Protein AF-A0A3S0YNN2-F1 (afdb_monomer_lite)

Structure (mmCIF, N/CA/C/O backbone):
data_AF-A0A3S0YNN2-F1
#
_entry.id   AF-A0A3S0YNN2-F1
#
loop_
_atom_site.group_PDB
_atom_site.id
_atom_site.type_symbol
_atom_site.label_atom_id
_atom_site.label_alt_id
_atom_site.label_comp_id
_atom_site.label_asym_id
_atom_site.label_entity_id
_atom_site.label_seq_id
_atom_site.pdbx_PDB_ins_code
_atom_site.Cartn_x
_atom_site.Cartn_y
_atom_site.Cartn_z
_atom_site.occupancy
_atom_site.B_iso_or_equiv
_atom_site.auth_seq_id
_atom_site.auth_comp_id
_atom_site.auth_asym_id
_atom_site.auth_atom_id
_atom_site.pdbx_PDB_model_num
ATOM 1 N N . MET A 1 1 ? -23.406 -11.584 -25.046 1.00 36.34 1 MET A N 1
ATOM 2 C CA . MET A 1 1 ? -21.952 -11.327 -24.929 1.00 36.34 1 MET A CA 1
ATOM 3 C C . MET A 1 1 ? -21.737 -10.321 -23.807 1.00 36.34 1 MET A C 1
ATOM 5 O O . MET A 1 1 ? -22.582 -9.455 -23.620 1.00 36.34 1 MET A O 1
ATOM 9 N N . LYS A 1 2 ? -20.733 -10.572 -22.966 1.00 39.81 2 LYS A N 1
ATOM 10 C CA . LYS A 1 2 ? -20.660 -10.158 -21.556 1.00 39.81 2 LYS A CA 1
ATOM 11 C C . LYS A 1 2 ? -20.553 -8.631 -21.403 1.00 39.81 2 LYS A C 1
ATOM 13 O O . LYS A 1 2 ? -19.595 -8.036 -21.877 1.00 39.81 2 LYS A O 1
ATOM 18 N N . LYS A 1 3 ? -21.534 -8.020 -20.728 1.00 45.78 3 LYS A N 1
ATOM 19 C CA . LYS A 1 3 ? -21.493 -6.626 -20.265 1.00 45.78 3 LYS A CA 1
ATOM 20 C C . LYS A 1 3 ? -20.610 -6.588 -19.017 1.00 45.78 3 LYS A C 1
ATOM 22 O O . LYS A 1 3 ? -21.022 -7.096 -17.977 1.00 45.78 3 LYS A O 1
ATOM 27 N N . ILE A 1 4 ? -19.387 -6.072 -19.143 1.00 57.88 4 ILE A N 1
ATOM 28 C CA . ILE A 1 4 ? -18.526 -5.794 -17.990 1.00 57.88 4 ILE A CA 1
ATOM 29 C C . ILE A 1 4 ? -19.230 -4.727 -17.154 1.00 57.88 4 ILE A C 1
ATOM 31 O O . ILE A 1 4 ? -19.559 -3.640 -17.624 1.00 57.88 4 ILE A O 1
ATOM 35 N N . LEU A 1 5 ? -19.589 -5.146 -15.948 1.00 44.16 5 LEU A N 1
ATOM 36 C CA . LEU A 1 5 ? -20.360 -4.398 -14.979 1.00 44.16 5 LEU A CA 1
ATOM 37 C C . LEU A 1 5 ? -19.611 -3.114 -14.616 1.00 44.16 5 LEU A C 1
ATOM 39 O O . LEU A 1 5 ? -18.432 -3.158 -14.276 1.00 44.16 5 LEU A O 1
ATOM 43 N N . SER A 1 6 ? -20.343 -2.004 -14.679 1.00 47.44 6 SER A N 1
ATOM 44 C CA . SER A 1 6 ? -20.121 -0.748 -13.965 1.00 47.44 6 SER A CA 1
ATOM 45 C C . SER A 1 6 ? -19.275 -0.921 -12.695 1.00 47.44 6 SER A C 1
ATOM 47 O O . SER A 1 6 ? -19.802 -1.222 -11.626 1.00 47.44 6 SER A O 1
ATOM 49 N N . LEU A 1 7 ? -17.968 -0.693 -12.821 1.00 49.94 7 LEU A N 1
ATOM 50 C CA . LEU A 1 7 ? -17.006 -0.664 -11.718 1.00 49.94 7 LEU A CA 1
ATOM 51 C C . LEU A 1 7 ? -16.747 0.781 -11.249 1.00 49.94 7 LEU A C 1
ATOM 53 O O . LEU A 1 7 ? -15.683 1.098 -10.730 1.00 49.94 7 LEU A O 1
ATOM 57 N N . CYS A 1 8 ? -17.718 1.676 -11.446 1.00 49.25 8 CYS A N 1
ATOM 58 C CA . CYS A 1 8 ? -17.712 3.026 -10.892 1.00 49.25 8 CYS A CA 1
ATOM 59 C C . CYS A 1 8 ? -18.568 3.055 -9.621 1.00 49.25 8 CYS 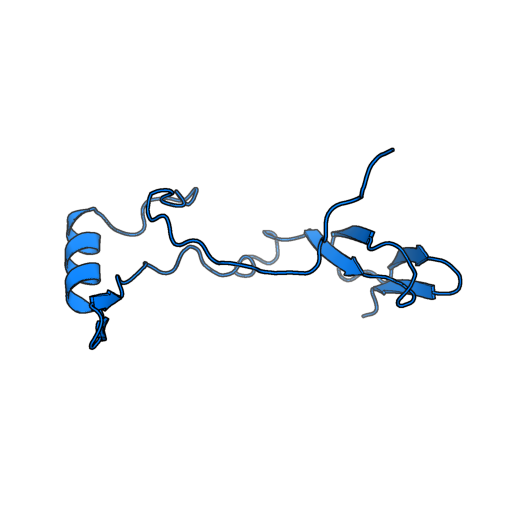A C 1
ATOM 61 O O . CYS A 1 8 ? -19.744 3.399 -9.645 1.00 49.25 8 CYS A O 1
ATOM 63 N N . GLY A 1 9 ? -17.945 2.628 -8.521 1.00 44.94 9 GLY A N 1
ATOM 64 C CA . GLY A 1 9 ? -17.998 3.284 -7.213 1.00 44.94 9 GLY A CA 1
ATOM 65 C C . GLY A 1 9 ? -19.320 3.882 -6.737 1.00 44.94 9 GLY A C 1
ATOM 66 O O . GLY A 1 9 ? -19.356 5.061 -6.405 1.00 44.94 9 GLY A O 1
ATOM 67 N N . ILE A 1 10 ? -20.357 3.067 -6.563 1.00 41.84 10 ILE A N 1
ATOM 68 C CA . ILE A 1 10 ? -21.223 3.265 -5.398 1.00 41.84 10 ILE A CA 1
ATOM 69 C C . ILE A 1 10 ? -20.622 2.379 -4.312 1.00 41.84 10 ILE A C 1
ATOM 71 O O . ILE A 1 10 ? -20.947 1.199 -4.198 1.00 41.84 10 ILE A O 1
ATOM 75 N N . ILE A 1 11 ? -19.697 2.939 -3.527 1.00 53.59 11 ILE A N 1
ATOM 76 C CA . ILE A 1 11 ? -19.396 2.394 -2.202 1.00 53.59 11 ILE A CA 1
ATOM 77 C C . ILE A 1 11 ? -20.629 2.715 -1.359 1.00 53.59 11 ILE A C 1
ATOM 79 O O . ILE A 1 11 ? -20.648 3.641 -0.554 1.00 53.59 11 ILE A O 1
ATOM 83 N N . THR A 1 12 ? -21.716 1.986 -1.589 1.00 39.59 12 THR A N 1
ATOM 84 C CA . THR A 1 12 ? -22.739 1.832 -0.570 1.00 39.59 12 THR A CA 1
ATOM 85 C C . THR A 1 12 ? -22.046 1.038 0.517 1.00 39.59 12 THR A C 1
ATOM 87 O O . THR A 1 12 ? -21.878 -0.175 0.403 1.00 39.59 12 THR A O 1
ATOM 90 N N . LEU A 1 13 ? -21.570 1.749 1.538 1.00 41.78 13 LEU A N 1
ATOM 91 C CA . LEU A 1 13 ? -21.245 1.165 2.825 1.00 41.78 13 LEU A CA 1
ATOM 92 C C . LEU A 1 13 ? -22.567 0.628 3.37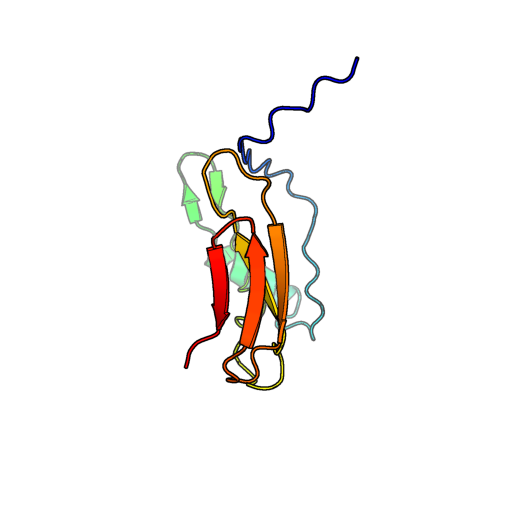8 1.00 41.78 13 LEU A C 1
ATOM 94 O O . LEU A 1 13 ? -23.296 1.317 4.087 1.00 41.78 13 LEU A O 1
ATOM 98 N N . ILE A 1 14 ? -22.927 -0.581 2.953 1.00 38.31 14 ILE A N 1
ATOM 99 C CA . ILE A 1 14 ? -24.020 -1.328 3.548 1.00 38.31 14 ILE A CA 1
ATOM 100 C C . ILE A 1 14 ? -23.509 -1.682 4.941 1.00 38.31 14 ILE A C 1
ATOM 102 O O . ILE A 1 14 ? -22.734 -2.620 5.117 1.00 38.31 14 ILE A O 1
ATOM 106 N N . GLY A 1 15 ? -23.891 -0.870 5.925 1.00 42.28 15 GLY A N 1
ATOM 107 C CA . GLY A 1 15 ? -23.705 -1.152 7.340 1.00 42.28 15 GLY A CA 1
ATOM 108 C C . GLY A 1 15 ? -24.600 -2.313 7.759 1.00 42.28 15 GLY A C 1
ATOM 109 O O . GLY A 1 15 ? -25.535 -2.132 8.528 1.00 42.28 15 GLY A O 1
ATOM 110 N N . THR A 1 16 ? -24.363 -3.509 7.221 1.00 38.88 16 THR A N 1
ATOM 111 C CA . THR A 1 16 ? -24.888 -4.742 7.806 1.00 38.88 16 THR A CA 1
ATOM 112 C C . THR A 1 16 ? -23.937 -5.142 8.917 1.00 38.88 16 THR A C 1
ATOM 114 O O . THR A 1 16 ? -22.912 -5.793 8.708 1.00 38.88 16 THR A O 1
ATOM 117 N N . SER A 1 17 ? -24.273 -4.658 10.104 1.00 44.16 17 SER A N 1
ATOM 118 C CA . SER A 1 17 ? -23.604 -4.888 11.374 1.00 44.16 17 SER A CA 1
ATOM 119 C C . SER A 1 17 ? -23.626 -6.367 11.766 1.00 44.16 17 SER A C 1
ATOM 121 O O . SER A 1 17 ? -24.462 -6.751 12.568 1.00 44.16 17 SER A O 1
ATOM 123 N N . THR A 1 18 ? -22.725 -7.206 11.249 1.00 43.06 18 THR A N 1
ATOM 124 C CA . THR A 1 18 ? -22.391 -8.491 11.914 1.00 43.06 18 THR A CA 1
ATOM 125 C C . THR A 1 18 ? -20.975 -9.008 11.678 1.00 43.06 18 THR A C 1
ATOM 127 O O . THR A 1 18 ? -20.580 -9.962 12.343 1.00 43.06 18 THR A O 1
ATOM 130 N N . THR A 1 19 ? -20.157 -8.423 10.802 1.00 41.19 19 THR A N 1
ATOM 131 C CA . THR A 1 19 ? -18.741 -8.817 10.750 1.00 41.19 19 THR A CA 1
ATOM 132 C C . THR A 1 19 ? -17.968 -8.019 11.789 1.00 41.19 19 THR A C 1
ATOM 134 O O . THR A 1 19 ? -17.435 -6.948 11.498 1.00 41.19 19 THR A O 1
ATOM 137 N N . SER A 1 20 ? -17.914 -8.528 13.022 1.00 41.81 20 SER A N 1
ATOM 138 C CA . SER A 1 20 ? -16.850 -8.145 13.946 1.00 41.81 20 SER A CA 1
ATOM 139 C C . SER A 1 20 ? -15.527 -8.472 13.258 1.00 41.81 20 SER A C 1
ATOM 141 O O . SER A 1 20 ? -15.191 -9.639 13.076 1.00 41.81 20 SER A O 1
ATOM 143 N N . LEU A 1 21 ? -14.810 -7.441 12.810 1.00 43.28 21 LEU A N 1
ATOM 144 C CA . LEU A 1 21 ? -13.417 -7.565 12.403 1.00 43.28 21 LEU A CA 1
ATOM 145 C C . LEU A 1 21 ? -12.648 -7.994 13.654 1.00 43.28 21 LEU A C 1
ATOM 147 O O . LEU A 1 21 ? -12.378 -7.179 14.538 1.00 43.28 21 LEU A O 1
ATOM 151 N N . VAL A 1 22 ? -12.409 -9.299 13.777 1.00 41.72 22 VAL A N 1
ATOM 152 C CA . VAL A 1 22 ? -11.569 -9.870 14.826 1.00 41.72 22 VAL A CA 1
ATOM 153 C C . VAL A 1 22 ? -10.134 -9.539 14.439 1.00 41.72 22 VAL A C 1
ATOM 155 O O . VAL A 1 22 ? -9.566 -10.163 13.547 1.00 41.72 22 VAL A O 1
ATOM 158 N N . ALA A 1 23 ? -9.586 -8.501 15.065 1.00 44.19 23 ALA A N 1
ATOM 159 C CA . ALA A 1 23 ? -8.177 -8.160 14.954 1.00 44.19 23 ALA A CA 1
ATOM 160 C C . ALA A 1 23 ? -7.328 -9.297 15.550 1.00 44.19 23 ALA A C 1
ATOM 162 O O . ALA A 1 23 ? -7.638 -9.821 16.623 1.00 44.19 23 ALA A O 1
ATOM 163 N N . CYS A 1 24 ? -6.265 -9.686 14.849 1.00 42.03 24 CYS A N 1
ATOM 164 C CA . CYS A 1 24 ? -5.340 -10.736 15.265 1.00 42.03 24 CYS A CA 1
ATOM 165 C C . CYS A 1 24 ? -4.333 -10.179 16.280 1.00 42.03 24 CYS A C 1
ATOM 167 O O . CYS A 1 24 ? -3.142 -10.106 15.995 1.00 42.03 24 CYS A O 1
ATOM 169 N N . ASN A 1 25 ? -4.789 -9.775 17.466 1.00 51.84 25 ASN A N 1
ATOM 170 C CA . ASN A 1 25 ? -3.877 -9.380 18.536 1.00 51.84 25 ASN A CA 1
ATOM 171 C C . ASN A 1 25 ? -4.431 -9.723 19.923 1.00 51.84 25 ASN A C 1
ATOM 173 O O . ASN A 1 25 ? -5.633 -9.932 20.097 1.00 51.84 25 ASN A O 1
ATOM 177 N N . THR A 1 26 ? -3.545 -9.778 20.919 1.00 58.19 26 THR A N 1
ATOM 178 C CA . THR A 1 26 ? -3.886 -9.914 22.340 1.00 58.19 26 THR A CA 1
ATOM 179 C C . THR A 1 26 ? -4.990 -8.918 22.695 1.00 58.19 26 THR A C 1
ATOM 181 O O . THR A 1 26 ? -4.873 -7.728 22.400 1.00 58.19 26 THR A O 1
ATOM 184 N N . THR A 1 27 ? -6.074 -9.390 23.313 1.00 58.56 27 THR A N 1
ATOM 185 C CA . THR A 1 27 ? -7.239 -8.562 23.652 1.00 58.56 27 THR A CA 1
ATOM 186 C C . THR A 1 27 ? -6.812 -7.348 24.479 1.00 58.56 27 THR A C 1
ATOM 188 O O . THR A 1 27 ? -6.440 -7.493 25.643 1.00 58.56 27 THR A O 1
ATOM 191 N N . GLN A 1 28 ? -6.864 -6.150 23.884 1.00 65.56 28 GLN A N 1
ATOM 192 C CA . GLN A 1 28 ? -6.461 -4.898 24.541 1.00 65.56 28 GLN A CA 1
ATOM 193 C C . GLN A 1 28 ? -7.361 -4.550 25.740 1.00 65.56 28 GLN A C 1
ATOM 195 O O . GLN A 1 28 ? -6.932 -3.853 26.658 1.00 65.56 28 GLN A O 1
ATOM 200 N N . TYR A 1 29 ? -8.594 -5.057 25.738 1.00 70.50 29 TYR A N 1
ATOM 201 C CA . TYR A 1 29 ? -9.592 -4.862 26.783 1.00 70.50 29 TYR A CA 1
ATOM 202 C C . TYR A 1 29 ? -10.280 -6.188 27.087 1.00 70.50 29 TYR A C 1
ATOM 204 O O . TYR A 1 29 ? -10.521 -6.986 26.179 1.00 70.50 29 TYR A O 1
ATOM 212 N N . ASN A 1 30 ? -10.638 -6.406 28.352 1.00 81.81 30 ASN A N 1
ATOM 213 C CA . ASN A 1 30 ? -11.576 -7.470 28.699 1.00 81.81 30 ASN A CA 1
ATOM 214 C C . ASN A 1 30 ? -13.023 -7.054 28.354 1.00 81.81 30 ASN A C 1
ATOM 216 O O . ASN A 1 30 ? -13.308 -5.883 28.084 1.00 81.81 30 ASN A O 1
ATOM 220 N N . GLU A 1 31 ? -13.953 -8.010 28.370 1.00 81.62 31 GLU A N 1
ATOM 221 C CA . GLU A 1 31 ? -15.352 -7.776 27.974 1.00 81.62 31 GLU A CA 1
ATOM 222 C C . GLU A 1 31 ? -16.040 -6.676 28.800 1.00 81.62 31 GLU A C 1
ATOM 224 O O . GLU A 1 31 ? -16.828 -5.890 28.269 1.00 81.62 31 GLU A O 1
ATOM 229 N N . ILE A 1 32 ? -15.713 -6.587 30.093 1.00 85.94 32 ILE A N 1
ATOM 230 C CA . ILE A 1 32 ? -16.304 -5.619 31.025 1.00 85.94 32 ILE A CA 1
ATOM 231 C C . ILE A 1 32 ? -15.839 -4.198 30.687 1.00 85.94 32 ILE A C 1
ATOM 233 O O . ILE A 1 32 ? -16.665 -3.304 30.509 1.00 85.94 32 ILE A O 1
ATOM 237 N N . GLN A 1 33 ? -14.528 -4.004 30.532 1.00 85.06 33 GLN A N 1
ATOM 238 C CA . GLN A 1 33 ? -13.925 -2.726 30.153 1.00 85.06 33 GLN A CA 1
ATOM 239 C C . GLN A 1 33 ? -14.433 -2.254 28.791 1.00 85.06 33 GLN A C 1
ATOM 241 O O . GLN A 1 33 ? -14.737 -1.075 28.617 1.00 85.06 33 GLN A O 1
ATOM 246 N N . LEU A 1 34 ? -14.569 -3.172 27.829 1.00 83.19 34 LEU A N 1
ATOM 247 C CA . LEU A 1 34 ? -15.093 -2.846 26.508 1.00 83.19 34 LEU A CA 1
ATOM 248 C C . LEU A 1 34 ? -16.550 -2.367 26.583 1.00 83.19 34 LEU A C 1
ATOM 250 O O . LEU A 1 34 ? -16.903 -1.380 25.940 1.00 83.19 34 LEU A O 1
ATOM 254 N N . LYS A 1 35 ? -17.389 -3.030 27.387 1.00 85.81 35 LYS A N 1
ATOM 255 C CA . LYS A 1 35 ? -18.796 -2.650 27.577 1.00 85.81 35 LYS A CA 1
ATOM 256 C C . LYS A 1 35 ? -18.936 -1.270 28.222 1.00 85.81 35 LYS A C 1
ATOM 258 O O . LYS A 1 35 ? -19.765 -0.474 27.782 1.00 85.81 35 LYS A O 1
ATOM 263 N N . GLU A 1 36 ? -18.113 -0.973 29.225 1.00 89.00 36 GLU A N 1
ATOM 264 C CA . GLU A 1 36 ? -18.095 0.333 29.890 1.00 89.00 36 GLU A CA 1
ATOM 265 C C . GLU A 1 36 ? -17.624 1.449 28.942 1.00 89.00 36 GLU A C 1
ATOM 267 O O . GLU A 1 36 ? -18.282 2.485 28.822 1.00 89.00 36 GLU A O 1
ATOM 272 N N . LEU A 1 37 ? -16.537 1.218 28.197 1.00 86.81 37 LEU A N 1
ATOM 273 C CA . LEU A 1 37 ? -16.012 2.172 27.216 1.00 86.81 37 LEU A CA 1
ATOM 274 C C . LEU A 1 37 ? -16.998 2.441 26.078 1.00 86.81 37 LEU A C 1
ATOM 276 O O . LEU A 1 37 ? -17.146 3.595 25.677 1.00 86.81 37 LEU A O 1
ATOM 280 N N . LYS A 1 38 ? -17.702 1.413 25.589 1.00 85.44 38 LYS A N 1
ATOM 281 C CA . LYS A 1 38 ? -18.774 1.585 24.602 1.00 85.44 38 LYS A CA 1
ATOM 282 C C . LYS A 1 38 ? -19.886 2.473 25.151 1.00 85.44 38 LYS A C 1
ATOM 284 O O . LYS A 1 38 ? -20.218 3.480 24.539 1.00 85.44 38 LYS A O 1
ATOM 289 N N . GLY A 1 39 ? -20.401 2.167 26.342 1.00 86.44 39 GLY A N 1
ATOM 290 C CA . GLY A 1 39 ? -21.452 2.973 26.968 1.00 86.44 39 GLY A CA 1
ATOM 291 C C . GLY A 1 39 ? -21.051 4.439 27.164 1.00 86.44 39 GLY A C 1
ATOM 292 O O . GLY A 1 39 ? -21.856 5.332 26.915 1.00 86.44 39 GLY A O 1
ATOM 293 N N . LYS A 1 40 ? -19.797 4.688 27.557 1.00 89.75 40 LYS A N 1
ATOM 294 C CA . LYS A 1 40 ? -19.277 6.038 27.807 1.00 89.75 40 LY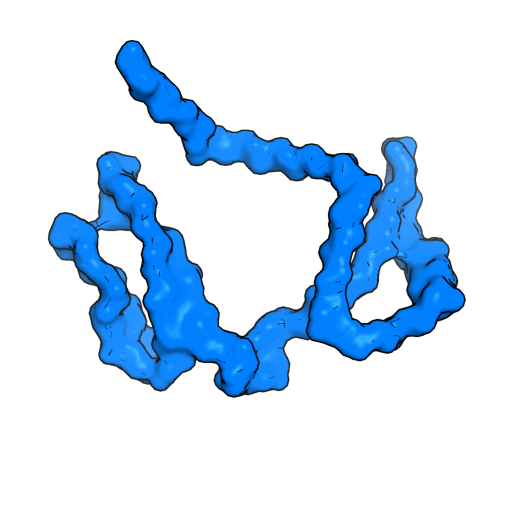S A CA 1
ATOM 295 C C . LYS A 1 40 ? -19.050 6.863 26.536 1.00 89.75 40 LYS A C 1
ATOM 297 O O . LYS A 1 40 ? -19.215 8.078 26.582 1.00 89.75 40 LYS A O 1
ATOM 302 N N . ASN A 1 41 ? -18.625 6.233 25.441 1.00 86.00 41 ASN A N 1
ATOM 303 C CA . ASN A 1 41 ? -18.178 6.937 24.234 1.00 86.00 41 ASN A CA 1
ATOM 304 C C . ASN A 1 41 ? -19.183 6.894 23.072 1.00 86.00 41 ASN A C 1
ATOM 306 O O . ASN A 1 41 ? -18.928 7.501 22.033 1.00 86.00 41 ASN A O 1
ATOM 310 N N . ASN A 1 42 ? -20.304 6.186 23.222 1.00 87.31 42 ASN A N 1
ATOM 311 C CA . ASN A 1 42 ? -21.386 6.200 22.243 1.00 87.31 42 ASN A CA 1
ATOM 312 C C . ASN A 1 42 ? -21.911 7.624 22.022 1.00 87.31 42 ASN A C 1
ATOM 314 O O . ASN A 1 42 ? -22.141 8.375 22.972 1.00 87.31 42 ASN A O 1
ATOM 318 N N . ILE A 1 43 ? -22.150 7.978 20.759 1.00 87.00 43 ILE A N 1
ATOM 319 C CA . ILE A 1 43 ? -22.663 9.299 20.392 1.00 87.00 43 ILE A CA 1
ATOM 320 C C . ILE A 1 43 ? -24.149 9.166 20.075 1.00 87.00 43 ILE A C 1
ATOM 322 O O . ILE A 1 43 ? -24.537 8.505 19.111 1.00 87.00 43 ILE A O 1
ATOM 326 N N . ASN A 1 44 ? -24.986 9.820 20.879 1.00 89.12 44 ASN A N 1
ATOM 327 C CA . ASN A 1 44 ? -26.412 9.930 20.598 1.00 89.12 44 ASN A CA 1
ATOM 328 C C . ASN A 1 44 ? -26.632 10.974 19.502 1.00 89.12 44 ASN A C 1
ATOM 330 O O . ASN A 1 44 ? -26.254 12.137 19.641 1.00 89.12 44 ASN A O 1
ATOM 334 N N . THR A 1 45 ? -27.267 10.556 18.419 1.00 85.88 45 THR A N 1
ATOM 335 C CA . THR A 1 45 ? -27.694 11.414 17.314 1.00 85.88 45 THR A CA 1
ATOM 336 C C . THR A 1 45 ? -29.220 11.455 17.259 1.00 85.88 45 THR A C 1
ATOM 338 O O . THR A 1 45 ? -29.894 10.698 17.958 1.00 85.88 45 THR A O 1
ATOM 341 N N . LYS A 1 46 ? -29.791 12.341 16.435 1.00 88.50 46 LYS A N 1
ATOM 342 C CA . LYS A 1 46 ? -31.253 12.416 16.260 1.00 88.50 46 LYS A CA 1
ATOM 343 C C . LYS A 1 46 ? -31.849 11.116 15.700 1.00 88.50 46 LYS A C 1
ATOM 345 O O . LYS A 1 46 ? -32.986 10.801 16.028 1.00 88.50 46 LYS A O 1
ATOM 350 N N . ASP A 1 47 ? -31.061 10.361 14.932 1.00 89.19 47 ASP A N 1
ATOM 351 C CA . ASP A 1 47 ? -31.493 9.162 14.204 1.00 89.19 47 ASP A CA 1
ATOM 352 C C . ASP A 1 47 ? -31.021 7.846 14.857 1.00 89.19 47 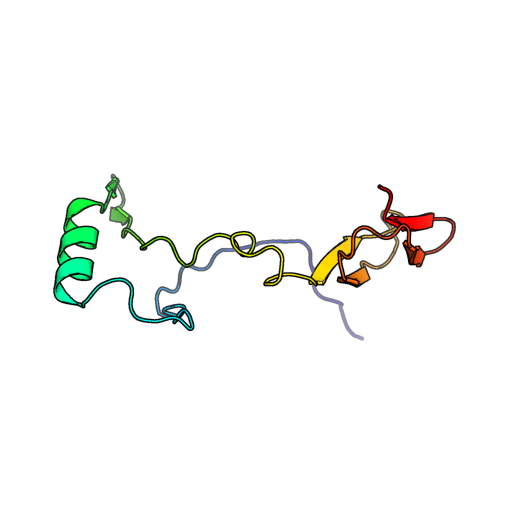ASP A C 1
ATOM 354 O O . ASP A 1 47 ? -31.206 6.769 14.292 1.00 89.19 47 ASP A O 1
ATOM 358 N N . GLY A 1 48 ? -30.412 7.906 16.050 1.00 88.12 48 GLY A N 1
ATOM 359 C CA . GLY A 1 48 ? -29.976 6.720 16.793 1.00 88.12 48 GLY A CA 1
ATOM 360 C C . GLY A 1 48 ? -28.636 6.878 17.509 1.00 88.12 48 GLY A C 1
ATOM 361 O O . GLY A 1 48 ? -28.149 7.986 17.736 1.00 88.12 48 GLY A O 1
ATOM 362 N N . ILE A 1 49 ? -28.037 5.746 17.879 1.00 88.44 49 ILE A N 1
ATOM 363 C CA . ILE A 1 49 ? -26.768 5.683 18.613 1.00 88.44 49 ILE A CA 1
ATOM 364 C C . ILE A 1 49 ? -25.656 5.280 17.645 1.00 88.44 49 ILE A C 1
ATOM 366 O O . ILE A 1 49 ? -25.709 4.200 17.058 1.00 88.44 49 ILE A O 1
ATOM 370 N N . LEU A 1 50 ? -24.633 6.123 17.509 1.00 82.38 50 LEU A N 1
ATOM 371 C CA . LEU A 1 50 ? -23.385 5.734 16.862 1.00 82.38 50 LEU A CA 1
ATOM 372 C C . LEU A 1 50 ? -22.544 4.963 17.883 1.00 82.38 50 LEU A C 1
ATOM 374 O O . LEU A 1 50 ? -22.055 5.543 18.858 1.00 82.38 50 LEU A O 1
ATOM 378 N N . GLU A 1 51 ? -22.429 3.650 17.676 1.00 82.38 51 GLU A N 1
ATOM 379 C CA . GLU A 1 51 ? -21.658 2.771 18.552 1.00 82.38 51 GLU A CA 1
ATOM 380 C C . GLU A 1 51 ? -20.166 3.107 18.464 1.00 82.38 51 GLU A C 1
ATOM 382 O O . GLU A 1 51 ? -19.584 3.180 17.380 1.00 82.38 51 GLU A O 1
ATOM 387 N N . TRP A 1 52 ? -19.534 3.297 19.619 1.00 80.12 52 TRP A N 1
ATOM 388 C CA . TRP A 1 52 ? -18.097 3.473 19.695 1.00 80.12 52 TRP A CA 1
ATOM 389 C C . TRP A 1 52 ? -17.384 2.164 19.356 1.00 80.12 52 TRP A C 1
ATOM 391 O O . TRP A 1 52 ? -17.610 1.116 19.968 1.00 80.12 52 TRP A O 1
ATOM 401 N N . ILE A 1 53 ? -16.471 2.248 18.395 1.00 75.94 53 ILE A N 1
ATOM 402 C CA . ILE A 1 53 ? -15.591 1.152 18.006 1.00 75.94 53 ILE A CA 1
ATOM 403 C C . ILE A 1 53 ? -14.219 1.457 18.597 1.00 75.94 53 ILE A C 1
ATOM 405 O O . ILE A 1 53 ? -13.671 2.541 18.385 1.00 75.94 53 ILE A O 1
ATOM 409 N N . SER A 1 54 ? -13.664 0.509 19.353 1.00 72.94 54 SER A N 1
ATOM 410 C CA . SER A 1 54 ? -12.309 0.648 19.881 1.00 72.94 54 SER A CA 1
ATOM 411 C C . SER A 1 54 ? -11.319 0.854 18.736 1.00 72.94 54 SER A C 1
ATOM 413 O O . SER A 1 54 ? -11.477 0.180 17.714 1.00 72.94 54 SER A O 1
ATOM 415 N N . PRO A 1 55 ? -10.291 1.708 18.895 1.00 68.44 55 PRO A N 1
ATOM 416 C CA . PRO A 1 55 ? -9.232 1.846 17.903 1.00 68.44 55 PRO A CA 1
ATOM 417 C C . PRO A 1 55 ? -8.705 0.461 17.512 1.00 68.44 55 PRO A C 1
ATOM 419 O O . PRO A 1 55 ? -8.145 -0.248 18.348 1.00 68.44 55 PRO A O 1
ATOM 422 N N . GLN A 1 56 ? -8.976 0.037 16.277 1.00 61.41 56 GLN A N 1
ATOM 423 C CA . GLN A 1 56 ? -8.521 -1.253 15.779 1.00 61.41 56 GLN A CA 1
ATOM 424 C C . GLN A 1 56 ? -7.087 -1.105 15.309 1.00 61.41 56 GLN A C 1
ATOM 426 O O . GLN A 1 56 ? -6.848 -0.428 14.317 1.00 61.41 56 GLN A O 1
ATOM 431 N N . GLU A 1 57 ? -6.190 -1.744 16.060 1.00 59.22 57 GLU A N 1
ATOM 432 C CA . GLU A 1 57 ? -4.739 -1.762 15.894 1.00 59.22 57 GLU A CA 1
ATOM 433 C C . GLU A 1 57 ? -4.093 -0.370 15.765 1.00 59.22 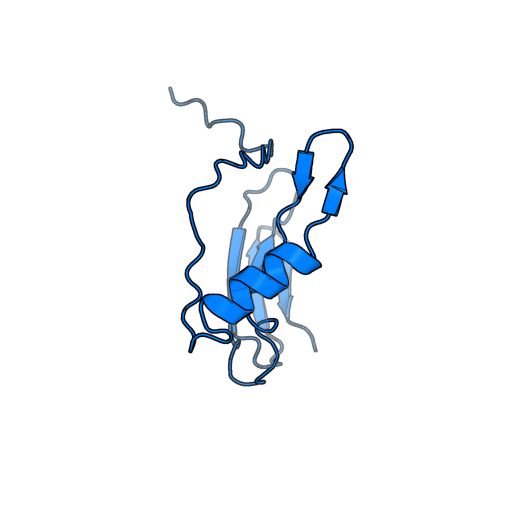57 GLU A C 1
ATOM 435 O O . GLU A 1 57 ? -4.677 0.649 15.397 1.00 59.22 57 GLU A O 1
ATOM 440 N N . ARG A 1 58 ? -2.827 -0.285 16.165 1.00 55.72 58 ARG A N 1
ATOM 441 C CA . ARG A 1 58 ? -2.044 0.906 15.834 1.00 55.72 58 ARG A CA 1
ATOM 442 C C . ARG A 1 58 ? -1.959 0.953 14.303 1.00 55.72 58 ARG A C 1
ATOM 444 O O . ARG A 1 58 ? -1.959 -0.118 13.693 1.00 55.72 58 ARG A O 1
ATOM 451 N N . PRO A 1 59 ? -1.868 2.135 13.662 1.00 54.31 59 PRO A N 1
ATOM 452 C CA . PRO A 1 59 ? -1.487 2.164 12.253 1.00 54.31 59 PRO A CA 1
ATOM 453 C C . PRO A 1 59 ? -0.283 1.232 12.066 1.00 54.31 59 PRO A C 1
ATOM 455 O O . PRO A 1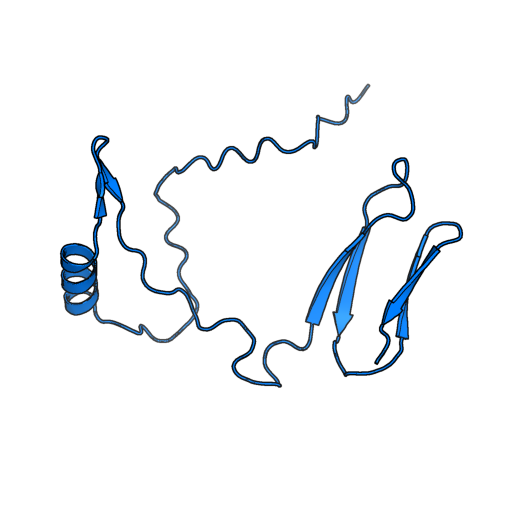 59 ? 0.565 1.164 12.960 1.00 54.31 59 PRO A O 1
ATOM 458 N N . PHE A 1 60 ? -0.226 0.508 10.943 1.00 52.94 60 PHE A N 1
ATOM 459 C CA . PHE A 1 60 ? 0.793 -0.503 10.593 1.00 52.94 60 PHE A CA 1
ATOM 460 C C . PHE A 1 60 ? 2.262 0.002 10.607 1.00 52.94 60 PHE A C 1
ATOM 462 O O . PHE A 1 60 ? 3.140 -0.598 10.003 1.00 52.94 60 PHE A O 1
ATOM 469 N N . ASN A 1 61 ? 2.534 1.141 11.236 1.00 51.44 61 ASN A N 1
ATOM 470 C CA . ASN A 1 61 ? 3.737 1.945 11.166 1.00 51.44 61 ASN A CA 1
ATOM 471 C C . ASN A 1 61 ? 4.513 2.003 12.495 1.00 51.44 61 ASN A C 1
ATOM 473 O O . ASN A 1 61 ? 5.507 2.714 12.601 1.00 51.44 61 ASN A O 1
ATOM 477 N N . ASN A 1 62 ? 4.059 1.315 13.545 1.00 51.34 62 ASN A N 1
ATOM 478 C CA . ASN A 1 62 ? 4.688 1.445 14.865 1.00 51.34 62 ASN A CA 1
ATOM 479 C C . ASN A 1 62 ? 5.956 0.602 15.038 1.00 51.34 62 ASN A C 1
ATOM 481 O O . ASN A 1 62 ? 6.654 0.763 16.037 1.00 51.34 62 ASN A O 1
ATOM 485 N N . ASN A 1 63 ? 6.263 -0.249 14.066 1.00 55.22 63 ASN A N 1
ATOM 486 C CA . ASN A 1 63 ? 7.531 -0.940 13.966 1.00 55.22 63 ASN A CA 1
ATOM 487 C C . ASN A 1 63 ? 8.062 -0.728 12.538 1.00 55.22 63 ASN A C 1
ATOM 489 O O . ASN A 1 63 ? 7.365 -1.091 11.585 1.00 55.22 63 ASN A O 1
ATOM 493 N N . PRO A 1 64 ? 9.263 -0.155 12.350 1.00 55.75 64 PRO A N 1
ATOM 494 C CA . PRO A 1 64 ? 9.865 0.006 11.023 1.00 55.75 64 PRO A CA 1
ATOM 495 C C . PRO A 1 64 ? 10.057 -1.326 10.270 1.00 55.75 64 PRO A C 1
ATOM 497 O O . PRO A 1 64 ? 10.272 -1.322 9.058 1.00 55.75 64 PRO A O 1
ATOM 500 N N . ASP A 1 65 ? 9.940 -2.465 10.958 1.00 57.38 65 ASP A N 1
ATOM 501 C CA . ASP A 1 65 ? 9.991 -3.799 10.361 1.00 57.38 65 ASP A CA 1
ATOM 502 C C . ASP A 1 65 ? 8.631 -4.391 9.950 1.00 57.38 65 ASP A C 1
ATOM 504 O O . ASP A 1 65 ? 8.621 -5.330 9.147 1.00 57.38 65 ASP A O 1
ATOM 508 N N . ASP A 1 66 ? 7.504 -3.851 10.436 1.00 56.12 66 ASP A N 1
ATOM 509 C CA . ASP A 1 66 ? 6.195 -4.526 10.348 1.00 56.12 66 ASP A CA 1
ATOM 510 C C . ASP A 1 66 ? 5.456 -4.297 9.029 1.00 56.12 66 ASP A C 1
ATOM 512 O O . ASP A 1 66 ? 4.596 -5.104 8.674 1.00 56.12 66 ASP A O 1
ATOM 516 N N . ASN A 1 67 ? 5.791 -3.264 8.247 1.00 59.66 67 ASN A N 1
ATOM 517 C CA . ASN A 1 67 ? 5.160 -3.098 6.939 1.00 59.66 67 ASN A CA 1
ATOM 518 C C . ASN A 1 67 ? 6.129 -2.683 5.841 1.00 59.66 67 ASN A C 1
ATOM 520 O O . ASN A 1 67 ? 6.152 -1.566 5.331 1.00 59.66 67 ASN A O 1
ATOM 524 N N . LYS A 1 68 ? 6.919 -3.675 5.443 1.00 66.94 68 LYS A N 1
ATOM 525 C CA . LYS A 1 68 ? 7.808 -3.597 4.294 1.00 66.94 68 LYS A CA 1
ATOM 526 C C . LYS A 1 68 ? 7.046 -3.491 2.975 1.00 66.94 68 LYS A C 1
ATOM 528 O O . LYS A 1 68 ? 7.656 -3.022 2.035 1.00 66.94 68 LYS A O 1
ATOM 533 N N . TYR A 1 69 ? 5.771 -3.882 2.859 1.00 78.81 69 TYR A N 1
ATOM 534 C CA . TYR A 1 69 ? 5.080 -3.943 1.564 1.00 78.81 69 TYR A CA 1
ATOM 535 C C . TYR A 1 69 ? 4.002 -2.870 1.380 1.00 78.81 69 TYR A C 1
ATOM 537 O O . TYR A 1 69 ? 3.057 -2.777 2.155 1.00 78.81 69 TYR A O 1
ATOM 545 N N . CYS A 1 70 ? 4.098 -2.120 0.286 1.00 83.25 70 CYS A N 1
ATOM 546 C CA . CYS A 1 70 ? 3.108 -1.142 -0.146 1.00 83.25 70 CYS A CA 1
ATOM 547 C C . CYS A 1 70 ? 2.361 -1.644 -1.386 1.00 83.25 70 CYS A C 1
ATOM 549 O O . CYS A 1 70 ? 2.913 -2.388 -2.203 1.00 83.25 70 CYS A O 1
ATOM 551 N N . PHE A 1 71 ? 1.112 -1.203 -1.533 1.00 88.38 71 PHE A N 1
ATOM 552 C CA . PHE A 1 71 ? 0.300 -1.424 -2.725 1.00 88.38 71 PHE A CA 1
ATOM 553 C C . PHE A 1 71 ? -0.009 -0.079 -3.372 1.00 88.38 71 PHE A C 1
ATOM 555 O O . PHE A 1 71 ? -0.504 0.829 -2.707 1.00 88.38 71 PHE A O 1
ATOM 562 N N . VAL A 1 72 ? 0.269 0.044 -4.665 1.00 88.56 72 VAL A N 1
ATOM 563 C CA . VAL A 1 72 ? -0.070 1.222 -5.464 1.00 88.56 72 VAL A CA 1
ATOM 564 C C . VAL A 1 72 ? -1.073 0.816 -6.524 1.00 88.56 72 VAL A C 1
ATOM 566 O O . VAL A 1 72 ? -0.835 -0.117 -7.289 1.00 88.56 72 VAL A O 1
ATOM 569 N N . VAL A 1 73 ? -2.194 1.529 -6.554 1.00 92.25 73 VAL A N 1
ATOM 570 C CA . VAL A 1 73 ? -3.198 1.415 -7.608 1.00 92.25 73 VAL A CA 1
ATOM 571 C C . VAL A 1 73 ? -3.003 2.592 -8.549 1.00 92.25 73 VAL A C 1
ATOM 573 O O . VAL A 1 73 ? -3.136 3.740 -8.128 1.00 92.25 73 VAL A O 1
ATOM 576 N N . TRP A 1 74 ? -2.646 2.324 -9.801 1.00 93.00 74 TRP A N 1
ATOM 577 C CA . TRP A 1 74 ? -2.326 3.375 -10.764 1.00 93.00 74 TRP A CA 1
ATOM 578 C C . TRP A 1 74 ? -2.791 3.017 -12.174 1.00 93.00 74 TRP A C 1
ATOM 580 O O . TRP A 1 74 ? -3.063 1.856 -12.482 1.00 93.00 74 TRP A O 1
ATOM 590 N N . ARG A 1 75 ? -2.908 4.038 -13.021 1.00 92.12 75 ARG A N 1
ATOM 591 C CA . ARG A 1 75 ? -3.122 3.916 -14.465 1.00 92.12 75 ARG A CA 1
ATOM 592 C C . ARG A 1 75 ? -2.398 5.058 -15.165 1.00 92.12 75 ARG A C 1
ATOM 594 O O . ARG A 1 75 ? -2.322 6.155 -14.613 1.00 92.12 75 ARG A O 1
ATOM 601 N N . SER A 1 76 ? -1.887 4.808 -16.361 1.00 89.69 76 SER A N 1
ATOM 602 C CA . SER A 1 76 ? -1.111 5.792 -17.116 1.00 89.69 76 SER A CA 1
ATOM 603 C C . SER A 1 76 ? -1.963 6.901 -17.732 1.00 89.69 76 SER A C 1
ATOM 605 O O . SER A 1 76 ? -1.622 8.074 -17.629 1.00 89.69 76 SER A O 1
ATOM 607 N N . ASN A 1 77 ? -3.087 6.552 -18.356 1.00 87.56 77 ASN A N 1
ATOM 608 C CA . ASN A 1 77 ? -4.045 7.505 -18.909 1.00 87.56 77 ASN A CA 1
ATOM 609 C C . ASN A 1 77 ? -5.483 7.095 -18.550 1.00 87.56 77 ASN A C 1
ATOM 611 O O . ASN A 1 77 ? -5.723 6.012 -18.016 1.00 87.56 77 ASN A O 1
ATOM 615 N N . GLU A 1 78 ? -6.457 7.963 -18.823 1.00 86.12 78 GLU A N 1
ATOM 616 C CA . GLU A 1 78 ? -7.854 7.734 -18.426 1.00 86.12 78 GLU A CA 1
ATOM 617 C C . GLU A 1 78 ? -8.500 6.505 -19.078 1.00 86.12 78 GLU A C 1
ATOM 619 O O . GLU A 1 78 ? -9.412 5.917 -18.495 1.00 86.12 78 GLU A O 1
ATOM 624 N N . ASN A 1 79 ? -8.002 6.110 -20.251 1.00 88.00 79 ASN A N 1
ATOM 625 C CA . ASN A 1 79 ? -8.497 4.976 -21.029 1.00 88.00 79 ASN A CA 1
ATOM 626 C C . ASN A 1 79 ? -7.710 3.682 -20.766 1.00 88.00 79 ASN A C 1
ATOM 628 O O . ASN A 1 79 ? -8.031 2.648 -21.347 1.00 88.00 79 ASN A O 1
ATOM 632 N N . ALA A 1 80 ? -6.669 3.732 -19.934 1.00 88.62 80 ALA A N 1
ATOM 633 C CA . ALA A 1 80 ? -5.836 2.588 -19.617 1.00 88.62 80 ALA A CA 1
ATOM 634 C C . ALA A 1 80 ? -6.431 1.779 -18.462 1.00 88.62 80 ALA A C 1
ATOM 636 O O . ALA A 1 80 ? -7.056 2.320 -17.543 1.00 88.62 80 ALA A O 1
ATOM 637 N N . ASP A 1 81 ? -6.170 0.473 -18.492 1.00 91.50 81 ASP A N 1
ATOM 638 C CA . ASP A 1 81 ? -6.549 -0.428 -17.411 1.00 91.50 81 ASP A CA 1
ATOM 639 C C . ASP A 1 81 ? -5.850 -0.043 -16.104 1.00 91.50 81 ASP A C 1
ATOM 641 O O . ASP A 1 81 ? -4.656 0.278 -16.083 1.00 91.50 81 ASP A O 1
ATOM 645 N N . TRP A 1 82 ? -6.592 -0.125 -15.002 1.00 93.06 82 TRP A N 1
ATOM 646 C CA . TRP A 1 82 ? -6.042 0.027 -13.662 1.00 93.06 82 TRP A CA 1
ATOM 647 C C . TRP A 1 82 ? -5.112 -1.131 -13.322 1.00 93.06 82 TRP A C 1
ATOM 649 O O . TRP A 1 82 ? -5.422 -2.298 -13.567 1.00 93.06 82 TRP A O 1
ATOM 659 N N . ARG A 1 83 ? -3.987 -0.805 -12.692 1.00 89.38 83 ARG A N 1
ATOM 660 C CA . ARG A 1 83 ? -2.983 -1.766 -12.248 1.00 89.38 83 ARG A CA 1
ATOM 661 C C . ARG A 1 83 ? -2.771 -1.663 -10.755 1.00 89.38 83 ARG A C 1
ATOM 663 O O . ARG A 1 83 ? -2.823 -0.577 -10.185 1.00 89.38 83 ARG A O 1
ATOM 670 N N . ILE A 1 84 ? -2.502 -2.807 -10.137 1.00 92.94 84 ILE A N 1
ATOM 671 C CA . ILE A 1 84 ? -2.163 -2.913 -8.721 1.00 92.94 84 ILE A CA 1
ATOM 672 C C . ILE A 1 84 ? -0.738 -3.444 -8.638 1.00 92.94 84 ILE A C 1
ATOM 674 O O . ILE A 1 84 ? -0.460 -4.558 -9.076 1.00 92.94 84 ILE A O 1
ATOM 678 N N . VAL A 1 85 ? 0.157 -2.645 -8.069 1.00 90.69 85 VAL A N 1
ATOM 679 C CA . VAL A 1 85 ? 1.574 -2.973 -7.928 1.00 90.69 85 VAL A CA 1
ATOM 680 C C . VAL A 1 85 ? 1.893 -3.148 -6.455 1.00 90.69 85 VAL A C 1
ATOM 682 O O . VAL A 1 85 ? 1.647 -2.250 -5.652 1.00 90.69 85 VAL A O 1
ATOM 685 N N . LYS A 1 86 ? 2.452 -4.305 -6.102 1.00 90.00 86 LYS A N 1
ATOM 686 C CA . LYS A 1 86 ? 2.965 -4.592 -4.761 1.00 90.00 86 LYS A CA 1
ATOM 687 C C . LYS A 1 86 ? 4.480 -4.449 -4.771 1.00 90.00 86 LYS A C 1
ATOM 689 O O . LYS A 1 86 ? 5.146 -5.093 -5.580 1.00 90.00 86 LYS A O 1
ATOM 694 N N . PHE A 1 87 ? 5.036 -3.676 -3.847 1.00 86.94 87 PHE A N 1
ATOM 695 C CA . PHE A 1 87 ? 6.486 -3.525 -3.729 1.00 86.94 87 PHE A CA 1
ATOM 696 C C . PHE A 1 87 ? 6.931 -3.422 -2.282 1.00 86.94 87 PHE A C 1
ATOM 698 O O . PHE A 1 87 ? 6.137 -3.099 -1.404 1.00 86.94 87 PHE A O 1
ATOM 705 N N . GLN A 1 88 ? 8.212 -3.700 -2.050 1.00 85.50 88 GLN A N 1
ATOM 706 C CA . GLN A 1 88 ? 8.821 -3.516 -0.746 1.00 85.50 88 GLN A CA 1
ATOM 707 C C . GLN A 1 88 ? 9.377 -2.090 -0.610 1.00 85.50 88 GLN A C 1
ATOM 709 O O . GLN A 1 88 ? 10.239 -1.709 -1.398 1.00 85.50 88 GLN A O 1
ATOM 714 N N . ASN A 1 89 ? 8.922 -1.316 0.376 1.00 78.12 89 ASN A N 1
ATOM 715 C CA . ASN A 1 89 ? 9.483 -0.017 0.730 1.00 78.12 89 ASN A CA 1
ATOM 716 C C . ASN A 1 89 ? 10.783 -0.202 1.528 1.00 78.12 89 ASN A C 1
ATOM 718 O O . ASN A 1 89 ? 10.804 -0.178 2.754 1.00 78.12 89 ASN A O 1
ATOM 722 N N . ASN A 1 90 ? 11.874 -0.455 0.813 1.00 80.00 90 ASN A N 1
ATOM 723 C CA . ASN A 1 90 ? 13.222 -0.586 1.365 1.00 80.00 90 ASN A CA 1
ATOM 724 C C . ASN A 1 90 ? 14.064 0.689 1.167 1.00 80.00 90 ASN A C 1
ATOM 726 O O . ASN A 1 90 ? 15.289 0.601 1.140 1.00 80.00 90 ASN A O 1
ATOM 730 N N . ASN A 1 91 ? 13.420 1.851 0.990 1.00 74.31 91 ASN A N 1
ATOM 731 C CA . ASN A 1 91 ? 14.058 3.124 0.641 1.00 74.31 91 ASN A CA 1
ATOM 732 C C . ASN A 1 91 ? 14.952 3.058 -0.615 1.00 74.31 91 ASN A C 1
ATOM 734 O O . ASN A 1 91 ? 15.807 3.915 -0.779 1.00 74.31 91 ASN A O 1
ATOM 738 N N . ALA A 1 92 ? 14.809 2.072 -1.505 1.00 79.44 92 ALA A N 1
ATOM 739 C CA . ALA A 1 92 ? 15.600 2.011 -2.732 1.00 79.44 92 ALA A CA 1
ATOM 740 C C . ALA A 1 92 ? 14.858 2.670 -3.902 1.00 79.44 92 ALA A C 1
ATOM 742 O O . ALA A 1 92 ? 13.672 2.415 -4.120 1.00 79.44 92 ALA A O 1
ATOM 743 N N . THR A 1 93 ? 15.578 3.450 -4.709 1.00 84.88 93 THR A N 1
ATOM 744 C CA . THR A 1 93 ? 15.073 3.920 -6.003 1.00 84.88 93 THR A CA 1
ATOM 745 C C . THR A 1 93 ? 14.902 2.721 -6.930 1.00 84.88 93 THR A C 1
ATOM 747 O O . THR A 1 93 ? 15.866 2.012 -7.226 1.00 84.88 93 THR A O 1
ATOM 750 N N . LYS A 1 94 ? 13.671 2.464 -7.378 1.00 88.56 94 LYS A N 1
ATOM 751 C CA . LYS A 1 94 ? 13.346 1.300 -8.210 1.00 88.56 94 LYS A CA 1
ATOM 752 C C . LYS A 1 94 ? 12.173 1.594 -9.136 1.00 88.56 94 LYS A C 1
ATOM 754 O O . LYS A 1 94 ? 11.191 2.206 -8.724 1.00 88.56 94 LYS A O 1
ATOM 759 N N . GLU A 1 95 ? 12.247 1.108 -10.370 1.00 92.12 95 GLU A N 1
ATOM 760 C CA . GLU A 1 95 ? 11.084 1.048 -11.257 1.00 92.12 95 GLU A CA 1
ATOM 761 C C . GLU A 1 95 ? 10.123 -0.047 -10.788 1.00 92.12 95 GLU A C 1
ATOM 763 O O . GLU A 1 95 ? 10.511 -1.201 -10.586 1.00 92.12 95 GLU A O 1
ATOM 768 N N . LEU A 1 96 ? 8.872 0.335 -10.565 1.00 92.31 96 LEU A N 1
ATOM 769 C CA . LEU A 1 96 ? 7.836 -0.537 -10.031 1.00 92.31 96 LEU A CA 1
ATOM 770 C C . LEU A 1 96 ? 7.006 -1.182 -11.134 1.00 92.31 96 LEU A C 1
ATOM 772 O O . LEU A 1 96 ? 6.704 -2.369 -11.051 1.00 92.31 96 LEU A O 1
ATOM 776 N N . ASP A 1 97 ? 6.622 -0.397 -12.136 1.00 93.69 97 ASP A N 1
ATOM 777 C CA . ASP A 1 97 ? 5.798 -0.840 -13.255 1.00 93.69 97 ASP A CA 1
ATOM 778 C C . ASP A 1 97 ? 5.923 0.149 -14.422 1.00 93.69 97 ASP A C 1
ATOM 780 O O . ASP A 1 97 ? 6.326 1.298 -14.243 1.00 93.69 97 ASP A O 1
ATOM 784 N N . THR A 1 98 ? 5.585 -0.290 -15.630 1.00 92.31 98 THR A N 1
ATOM 785 C CA . THR A 1 98 ? 5.560 0.548 -16.836 1.00 92.31 98 THR A CA 1
ATOM 786 C C . THR A 1 98 ? 4.279 0.289 -17.609 1.00 92.31 98 THR A C 1
ATOM 788 O O . THR A 1 98 ? 3.919 -0.860 -17.885 1.00 92.31 98 THR A O 1
ATOM 791 N N . GLN A 1 99 ? 3.587 1.362 -17.982 1.00 91.00 99 GLN A N 1
ATOM 792 C CA . GLN A 1 99 ? 2.355 1.298 -18.754 1.00 91.00 99 GLN A CA 1
ATOM 793 C C . GLN A 1 99 ? 2.372 2.364 -19.849 1.00 91.00 99 GLN A C 1
ATOM 795 O O . GLN A 1 99 ? 2.312 3.565 -19.582 1.00 91.00 99 GLN A O 1
ATOM 800 N N . SER A 1 100 ? 2.405 1.899 -21.097 1.00 87.44 100 SER A N 1
ATOM 801 C CA . SER A 1 100 ? 2.575 2.749 -22.278 1.00 87.44 100 SER A CA 1
ATOM 802 C C . SER A 1 100 ? 3.879 3.555 -22.180 1.00 87.44 100 SER A C 1
ATOM 804 O O . SER A 1 100 ? 4.940 2.957 -22.030 1.00 87.44 100 SER A O 1
ATOM 806 N N . GLU A 1 101 ? 3.816 4.885 -22.232 1.00 90.56 101 GLU A N 1
ATOM 807 C CA . GLU A 1 101 ? 4.984 5.775 -22.145 1.00 90.56 101 GLU A CA 1
ATOM 808 C C . GLU A 1 101 ? 5.323 6.194 -20.704 1.00 90.56 101 GLU A C 1
ATOM 810 O O . GLU A 1 101 ? 6.265 6.950 -20.476 1.00 90.56 101 GLU A O 1
ATOM 815 N N . PHE A 1 102 ? 4.562 5.713 -19.716 1.00 90.94 102 PHE A N 1
ATOM 816 C CA . PHE A 1 102 ? 4.702 6.117 -18.321 1.00 90.94 102 PHE A CA 1
ATOM 817 C C . PHE A 1 102 ? 5.377 5.024 -17.497 1.00 90.94 102 PHE A C 1
ATOM 819 O O . PHE A 1 102 ? 5.009 3.849 -17.573 1.00 90.94 102 PHE A O 1
ATOM 826 N N . VAL A 1 103 ? 6.327 5.433 -16.657 1.00 92.44 103 VAL A N 1
ATOM 827 C CA . VAL A 1 103 ? 7.047 4.556 -15.729 1.00 92.44 103 VAL A CA 1
ATOM 828 C C . VAL A 1 103 ? 6.716 4.969 -14.301 1.00 92.44 103 VAL A C 1
ATOM 830 O O . VAL A 1 103 ? 6.943 6.114 -13.908 1.00 92.44 103 VAL A O 1
ATOM 833 N N . LEU A 1 104 ? 6.210 4.028 -13.509 1.00 91.81 104 LEU A N 1
ATOM 834 C CA . LEU A 1 104 ? 6.045 4.196 -12.072 1.00 91.81 104 LEU A CA 1
ATOM 835 C C . LEU A 1 104 ? 7.381 3.886 -11.391 1.00 91.81 104 LEU A C 1
ATOM 837 O O . LEU A 1 104 ? 7.885 2.767 -11.488 1.00 91.81 104 LEU A O 1
ATOM 841 N N . ARG A 1 105 ? 7.956 4.861 -10.681 1.00 91.25 105 ARG A N 1
ATOM 842 C CA . ARG A 1 105 ? 9.229 4.710 -9.959 1.00 91.25 105 ARG A CA 1
ATOM 843 C C . ARG A 1 105 ? 9.095 5.129 -8.501 1.00 91.25 105 ARG A C 1
ATOM 845 O O . ARG A 1 105 ? 8.388 6.083 -8.189 1.00 91.25 105 ARG A O 1
ATOM 852 N N . LEU A 1 106 ? 9.831 4.447 -7.632 1.00 87.62 106 LEU A N 1
ATOM 853 C CA . LEU A 1 106 ? 10.165 4.948 -6.303 1.00 87.62 106 LEU A CA 1
ATOM 854 C C . LEU A 1 106 ? 11.350 5.897 -6.412 1.00 87.62 106 LEU A C 1
ATOM 856 O O . LEU A 1 106 ? 12.360 5.525 -7.009 1.00 87.62 106 LEU A O 1
ATOM 860 N N . SER A 1 107 ? 11.223 7.082 -5.820 1.00 79.94 107 SER A N 1
ATOM 861 C CA . SER A 1 107 ? 12.317 8.032 -5.599 1.00 79.94 107 SER A CA 1
ATOM 862 C C . SER A 1 107 ? 12.516 8.222 -4.100 1.00 79.94 107 SER A C 1
ATOM 864 O O . SER A 1 107 ? 11.535 8.193 -3.354 1.00 79.94 107 SER A O 1
ATOM 866 N N . GLN A 1 108 ? 13.769 8.417 -3.687 1.00 68.38 108 GLN A N 1
ATOM 867 C CA . GLN A 1 108 ? 14.108 9.012 -2.391 1.00 68.38 108 GLN A CA 1
ATOM 868 C C . GLN A 1 108 ? 13.934 10.531 -2.435 1.00 68.38 108 GLN A C 1
ATOM 870 O O . GLN A 1 108 ? 14.002 11.086 -3.561 1.00 68.38 108 GLN A O 1
#

Sequence (108 aa):
MKKILSLCGIITLIGTSTTSLVACNTTQYNEIQLKELKGKNNINTKDGILEWISPQERPFNNNPDDNKYCFVVWRSNENADWRIVKFQNNNATKELDTQSEFVLRLSQ

Radius of gyration: 21.06 Å; chains: 1; bounding box: 47×24×56 Å

Foldseek 3Di:
DDDPDDPPDPPPVPPPPDPPPPQPDDPPDDPVRQVVVQVVPWDQDPVGIDTDDPPRDDPQPPDVPRDQKDWDWDADDPPGDIDIWIGGPPVDWDFGDDDDPDTDIDDD

Secondary structure (DSSP, 8-state):
-------S--------TT-----SS--SS-HHHHHHHHHHH-EEETTEEEPPPP--S--TTSSTTT--EEEEEE-SSTTSPPEEEEEE-SS--EEEEEETTEEEEE--

pLDDT: mean 72.14, std 19.06, range [36.34, 93.69]

=== Feature glossary ===
Feature key, reading from the visual/contextual features back to the raw sequence:

Rendered structure images. Structure images are PyMOL renders from six orthogonal camera directions. Cartoon representation draws helices as coils and strands as arrows; sticks shows the backbone as bonds; surface shows the solvent-excluded envelope. Rainbow coloring maps sequence position to hue (blue→red, N→C); chain coloring assigns a distinct color per polypeptide.

Contact-map, Ramachandran, and PAE plots. Three diagnostic plots accompany the record. The Cα contact map visualizes the tertiary structure as a 2D adjacency matrix (8 Å cutoff, sequence-local contacts suppressed). The Ramachandran plot shows the distribution of backbone (φ, ψ) torsions, with points in the α and β basins reflecting secondary structure content. The PAE plot shows AlphaFold's inter-residue confidence as a color matrix.

InterPro / GO / CATH / organism. The annotation block draws on four external resources. InterPro: which protein families and domains the sequence belongs to. GO: standardized terms for what the protein does, what process it participates in, and where in the cell it acts. CATH: which structural fold it has in the CATH hierarchy. Organism: the species of origin.

Nearest PDB structures. Structural nearest neighbors (via Foldseek easy-search vs the PDB). Reported per hit: target PDB id, E-value, and alignment TM-score. A TM-score above ~0.5 is the conventional threshold for 'same fold'.

Predicted aligned error. Predicted aligned error is AlphaFold's pairwise confidence. Unlike pLDDT (per-residue), PAE is per-residue-pair and captures whether two parts of the structure are correctly placed relative to each other. Units are ångströms of expected positional error.

Solvent-accessible surface area. SASA measures how much of the protein is reachable by solvent. It is computed by rolling a water-sized probe over the atomic surface and summing the exposed area (Å²). Per-residue SASA distinguishes core (buried, low SASA) from surface (exposed, high SASA) residues; total SASA is a whole-molecule size measure.

B-factor. Crystallographic B-factors measure how much each atom's electron density is smeared out, in Å². They rise in mobile loops and surface residues and fall in the buried interior. In AlphaFold models this column is repurposed to hold pLDDT instead.

pLDDT. For AlphaFold models, the B-factor field carries pLDDT — the model's own estimate of local accuracy on a 0–100 scale. Regions with pLDDT<50 should be treated as essentially unmodeled; they often correspond to intrinsically disordered segments.

Backbone torsions (φ/ψ). φ (phi) and ψ (psi) are the two rotatable backbone dihedrals per residue: φ is the C(i-1)–N–Cα–C torsion, ψ is the N–Cα–C–N(i+1) torsion, both in degrees on (−180°, 180°]. α-helical residues cluster near (−60°, −45°); β-strand residues near (−120°, +130°). A Ramachandran plot is simply a scatter of (φ, ψ) for every residue.

Radius of gyration, Cα contacts, bounding box. Radius of gyration (Rg) is the root-mean-square distance of Cα atoms from their centroid — a single number for overall size and compactness. A globular domain of N residues has Rg ≈ 2.2·N^0.38 Å; an extended or disordered chain has a much larger Rg. The Cα contact count is the number of residue pairs whose Cα atoms are within 8 Å and are more than four positions apart in sequence — a standard proxy for tertiary packing density. The bounding box is the smallest axis-aligned box enclosing all Cα atoms.

Secondary structure (3-state, P-SEA). Three-state secondary structure (P-SEA) collapses the eight DSSP classes into helix (a), strand (b), and coil (c). P-SEA assigns these from Cα geometry alone — distances and angles — without requiring backbone oxygens, so it works on any Cα trace.

Secondary structure (8-state, DSSP). Secondary structure is the local, repeating backbone conformation. DSSP classifies it into eight states by reading the hydrogen-bond network: three helix types (H, G, I), two β types (E, B), two non-regular types (T, S), and unstructured coil (-).

Foldseek 3Di. The Foldseek 3Di string encodes local tertiary geometry as a 20-letter alphabet — one character per residue — derived from the relative positions of nearby Cα atoms. Unlike the amino-acid sequence, 3Di is a direct function of the 3D structure, so two proteins with the same fold have similar 3Di strings even at low sequence identity.

mmCIF coordinates. Structure coordinates are given as an mmCIF _atom_site loop: one row per atom with element, residue name, chain id, sequence number, and x/y/z position in Å. Only the four main-chain atoms per residue are included here; side chains are omitted to keep the record compact.

Sequence. This is the polypeptide sequence — one letter per residue, N-terminus first. Length ranges from a few dozen residues for small domains to over a thousand for large multi-domain proteins.